Protein AF-A0A9D5LRG2-F1 (afdb_monomer_lite)

Sequence (99 aa):
MEDKNSNQYSTKKEVLSCACNSIDHTSIIEYDEAENQCYLSVHLRNEVWYKRIWHAIKHIFGFKSVYGDFDEFIWDIEVAKQIAPIINKMIEKDKAPIK

Radius of gyration: 18.15 Å; chains: 1; bounding box: 42×46×42 Å

Structure (mmCIF, N/CA/C/O backbone):
data_AF-A0A9D5LRG2-F1
#
_entry.id   AF-A0A9D5LRG2-F1
#
loop_
_atom_site.group_PDB
_atom_site.id
_atom_site.type_symbol
_atom_site.label_atom_id
_atom_site.label_alt_id
_atom_site.label_comp_id
_atom_site.label_asym_id
_atom_site.label_entity_id
_atom_site.label_seq_id
_atom_site.pdbx_PDB_ins_code
_atom_site.Cartn_x
_atom_site.Cartn_y
_atom_site.Cartn_z
_atom_site.occupancy
_atom_site.B_iso_or_equiv
_atom_site.auth_seq_id
_atom_site.auth_comp_id
_atom_site.auth_asym_id
_atom_site.auth_atom_id
_atom_site.pdbx_PDB_model_num
ATOM 1 N N . MET A 1 1 ? -21.925 31.728 -11.035 1.00 37.19 1 MET A N 1
ATOM 2 C CA . MET A 1 1 ? -22.735 30.497 -11.058 1.00 37.19 1 MET A CA 1
ATOM 3 C C . MET A 1 1 ? -22.052 29.534 -10.123 1.00 37.19 1 MET A C 1
ATOM 5 O O . MET A 1 1 ? -20.875 29.258 -10.300 1.00 37.19 1 MET A O 1
ATOM 9 N N . GLU A 1 2 ? -22.742 29.261 -9.025 1.00 36.09 2 GLU A N 1
ATOM 10 C CA . GLU A 1 2 ? -22.297 28.425 -7.921 1.00 36.09 2 GLU A CA 1
ATOM 11 C C . GLU A 1 2 ? -22.339 26.960 -8.354 1.00 36.09 2 GLU A C 1
ATOM 13 O O . GLU A 1 2 ? -23.396 26.520 -8.791 1.00 36.09 2 GLU A O 1
ATOM 18 N N . ASP A 1 3 ? -21.257 26.215 -8.133 1.00 37.94 3 ASP A N 1
ATOM 19 C CA . ASP A 1 3 ? -21.350 24.777 -7.885 1.00 37.94 3 ASP A CA 1
ATOM 20 C C . ASP A 1 3 ? -20.979 24.548 -6.420 1.00 37.94 3 ASP A C 1
ATOM 22 O O . ASP A 1 3 ? -19.817 24.502 -6.012 1.00 37.94 3 ASP A O 1
ATOM 26 N N . LYS A 1 4 ? -22.032 24.521 -5.603 1.00 39.22 4 LYS A N 1
ATOM 27 C CA . LYS A 1 4 ? -22.013 24.085 -4.212 1.00 39.22 4 LYS A CA 1
ATOM 28 C C . LYS A 1 4 ? -21.934 22.559 -4.179 1.00 39.22 4 LYS A C 1
ATOM 30 O O . LYS A 1 4 ? -22.594 21.891 -4.968 1.00 39.22 4 LYS A O 1
ATOM 35 N N . ASN A 1 5 ? -21.282 22.062 -3.129 1.00 41.91 5 ASN A N 1
ATOM 36 C CA . ASN A 1 5 ? -21.527 20.760 -2.504 1.00 41.91 5 ASN A CA 1
ATOM 37 C C . ASN A 1 5 ? -20.672 19.570 -2.983 1.00 41.91 5 ASN A C 1
ATOM 39 O O . ASN A 1 5 ? -21.190 18.568 -3.468 1.00 41.91 5 ASN A O 1
ATOM 43 N N . SER A 1 6 ? -19.358 19.620 -2.738 1.00 37.97 6 SER A N 1
ATOM 44 C CA . SER A 1 6 ? -18.593 18.388 -2.502 1.00 37.97 6 SER A CA 1
ATOM 45 C C . SER A 1 6 ? -18.735 18.017 -1.025 1.00 37.97 6 SER A C 1
ATOM 47 O O . SER A 1 6 ? -18.128 18.636 -0.149 1.00 37.97 6 SER A O 1
ATOM 49 N N . ASN A 1 7 ? -19.612 17.050 -0.783 1.00 40.47 7 ASN A N 1
ATOM 50 C CA . ASN A 1 7 ? -19.980 16.485 0.506 1.00 40.47 7 ASN A CA 1
ATOM 51 C C . ASN A 1 7 ? -18.743 16.209 1.384 1.00 40.47 7 ASN A C 1
ATOM 53 O O . ASN A 1 7 ? -17.807 15.522 0.977 1.00 40.47 7 ASN A O 1
ATOM 57 N N 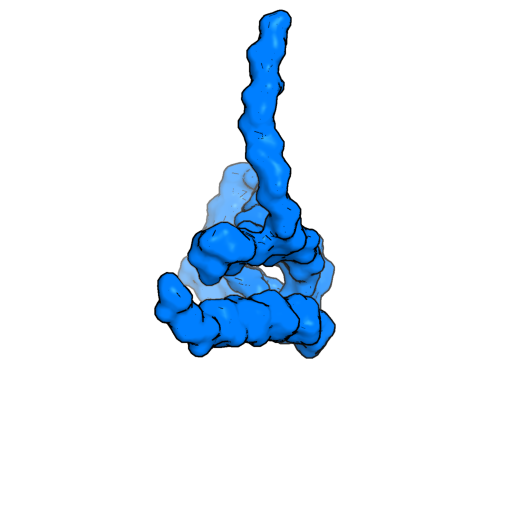. GLN A 1 8 ? -18.744 16.781 2.583 1.00 43.03 8 GLN A N 1
ATOM 58 C CA . GLN A 1 8 ? -17.667 16.730 3.563 1.00 43.03 8 GLN A CA 1
ATOM 59 C C . GLN A 1 8 ? -17.686 15.377 4.300 1.00 43.03 8 GLN A C 1
ATOM 61 O O . GLN A 1 8 ? -18.029 15.311 5.476 1.00 43.03 8 GLN A O 1
ATOM 66 N N . TYR A 1 9 ? -17.332 14.284 3.622 1.00 47.25 9 TYR A N 1
ATOM 67 C CA . TYR A 1 9 ? -16.943 13.044 4.300 1.00 47.25 9 TYR A CA 1
ATOM 68 C C . TYR A 1 9 ? -15.450 13.126 4.615 1.00 47.25 9 TYR A C 1
ATOM 70 O O . TYR A 1 9 ? -14.626 13.304 3.722 1.00 47.25 9 TYR A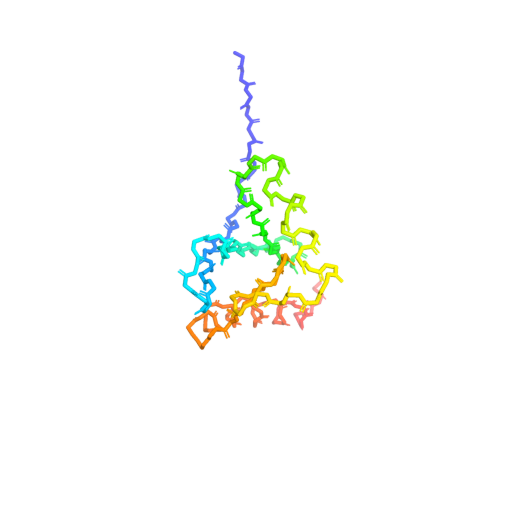 O 1
ATOM 78 N N . SER A 1 10 ? -15.089 13.041 5.895 1.00 50.03 10 SER A N 1
ATOM 79 C CA . SER A 1 10 ? -13.688 12.983 6.323 1.00 50.03 10 SER A CA 1
ATOM 80 C C . SER A 1 10 ? -13.125 11.589 6.032 1.00 50.03 10 SER A C 1
ATOM 82 O O . SER A 1 10 ? -12.909 10.802 6.952 1.00 50.03 10 SER A O 1
ATOM 84 N N . THR A 1 11 ? -12.898 11.261 4.762 1.00 61.81 11 THR A N 1
ATOM 85 C CA . THR A 1 11 ? -12.156 10.056 4.402 1.00 61.81 11 THR A CA 1
ATOM 86 C C . THR A 1 11 ? -10.683 10.257 4.744 1.00 61.81 11 THR A C 1
ATOM 88 O O . THR A 1 11 ? -9.992 11.127 4.207 1.00 61.81 11 THR A O 1
ATOM 91 N N . LYS A 1 12 ? -10.187 9.482 5.713 1.00 76.31 12 LYS A N 1
ATOM 92 C CA . LYS A 1 12 ? -8.768 9.510 6.070 1.00 76.31 12 LYS A CA 1
ATOM 93 C C . LYS A 1 12 ? -8.003 8.796 4.958 1.00 76.31 12 LYS A C 1
ATOM 95 O O . LYS A 1 12 ? -8.184 7.595 4.765 1.00 76.31 12 LYS A O 1
ATOM 100 N N . LYS A 1 13 ? -7.180 9.550 4.228 1.00 87.44 13 LYS A N 1
ATOM 101 C CA . LYS A 1 13 ? -6.292 9.025 3.187 1.00 87.44 13 LYS A CA 1
ATOM 102 C C . LYS A 1 13 ? -4.889 8.893 3.750 1.00 87.44 13 LYS A C 1
ATOM 104 O O . LYS A 1 13 ? -4.357 9.853 4.307 1.00 87.44 13 LYS A O 1
ATOM 109 N N . GLU A 1 14 ? -4.293 7.724 3.583 1.00 89.12 14 GLU A N 1
ATOM 110 C CA . GLU A 1 14 ? -2.908 7.466 3.966 1.00 89.12 14 GLU A CA 1
ATOM 111 C C . GLU A 1 14 ? -2.123 6.978 2.750 1.00 89.12 14 GLU A C 1
ATOM 113 O O . GLU A 1 14 ? -2.618 6.197 1.936 1.00 89.12 14 GLU A O 1
ATOM 118 N N . VAL A 1 15 ? -0.901 7.488 2.603 1.00 89.94 15 VAL A N 1
ATOM 119 C CA . VAL A 1 15 ? 0.016 7.084 1.537 1.00 89.94 15 VAL A CA 1
ATOM 120 C C . VAL A 1 15 ? 0.882 5.955 2.068 1.00 89.94 15 VAL A C 1
ATOM 122 O O . VAL A 1 15 ? 1.578 6.122 3.066 1.00 89.94 15 VAL A O 1
ATOM 125 N N . LEU A 1 16 ? 0.846 4.824 1.380 1.00 88.81 16 LEU A N 1
ATOM 126 C CA . LEU A 1 16 ? 1.610 3.631 1.693 1.00 88.81 16 LEU A CA 1
ATOM 127 C C . LEU A 1 16 ? 2.773 3.527 0.706 1.00 88.81 16 LEU A C 1
ATOM 129 O O . LEU A 1 16 ? 2.565 3.434 -0.507 1.00 88.81 16 LEU A O 1
ATOM 133 N N . SER A 1 17 ? 3.992 3.499 1.233 1.00 87.56 17 SER A N 1
ATOM 134 C CA . SER A 1 17 ? 5.207 3.239 0.455 1.00 87.56 17 SER A CA 1
ATOM 135 C C . SER A 1 17 ? 5.518 1.745 0.459 1.00 87.56 17 SER A C 1
ATOM 137 O O . SER A 1 17 ? 5.512 1.123 1.516 1.00 87.56 17 SER A O 1
ATOM 139 N N . CYS A 1 18 ? 5.781 1.146 -0.700 1.00 85.62 18 CYS A N 1
ATOM 140 C CA . CYS A 1 18 ? 6.123 -0.276 -0.779 1.00 85.62 18 CYS A CA 1
ATOM 141 C C . CYS A 1 18 ? 7.512 -0.560 -0.192 1.00 85.62 18 CYS A C 1
ATOM 143 O O . CYS A 1 18 ? 8.441 0.232 -0.366 1.00 85.62 18 CYS A O 1
ATOM 145 N N . ALA A 1 19 ? 7.687 -1.744 0.400 1.00 86.44 19 ALA A N 1
ATOM 146 C CA . ALA A 1 19 ? 8.956 -2.197 0.979 1.00 86.44 19 ALA A CA 1
ATOM 147 C C . ALA A 1 19 ? 10.121 -2.246 -0.033 1.00 86.44 19 ALA A C 1
ATOM 149 O O . ALA A 1 19 ? 11.290 -2.219 0.343 1.00 86.44 19 ALA A O 1
ATOM 150 N N . CYS A 1 20 ? 9.822 -2.291 -1.337 1.00 83.25 20 CYS A N 1
ATOM 151 C CA . CYS A 1 20 ? 10.826 -2.182 -2.396 1.00 83.25 20 CYS A CA 1
ATOM 152 C C . CYS A 1 20 ? 11.469 -0.782 -2.506 1.00 83.25 20 CYS A C 1
ATOM 154 O O . CYS A 1 20 ? 12.420 -0.608 -3.268 1.00 83.25 20 CYS A O 1
ATOM 156 N N . ASN A 1 21 ? 10.940 0.209 -1.776 1.00 78.56 21 ASN A N 1
ATOM 157 C CA . ASN A 1 21 ? 11.352 1.612 -1.776 1.00 78.56 21 ASN A CA 1
ATOM 158 C C . ASN A 1 21 ? 11.275 2.297 -3.158 1.00 78.56 21 ASN A C 1
ATOM 160 O O . ASN A 1 21 ? 11.927 3.312 -3.408 1.00 78.56 21 ASN A O 1
ATOM 164 N N . SER A 1 22 ? 10.479 1.738 -4.074 1.00 77.38 22 SER A N 1
ATOM 165 C CA . SER A 1 22 ? 10.173 2.354 -5.361 1.00 77.38 22 SER A CA 1
ATOM 166 C C . SER A 1 22 ? 9.021 3.338 -5.203 1.00 77.38 22 SER A C 1
ATOM 168 O O . SER A 1 22 ? 7.940 2.962 -4.752 1.00 77.38 22 SER A O 1
ATOM 170 N N . ILE A 1 23 ? 9.220 4.579 -5.655 1.00 76.69 23 ILE A N 1
ATOM 171 C CA . ILE A 1 23 ? 8.148 5.586 -5.751 1.00 76.69 23 ILE A CA 1
ATOM 172 C C . ILE A 1 23 ? 7.014 5.074 -6.653 1.00 76.69 23 ILE A C 1
ATOM 174 O O . ILE A 1 23 ? 5.848 5.393 -6.428 1.00 76.69 23 ILE A O 1
ATOM 178 N N . ASP A 1 24 ? 7.349 4.229 -7.632 1.00 74.06 24 ASP A N 1
ATOM 179 C CA . ASP A 1 24 ? 6.389 3.651 -8.571 1.00 74.06 24 ASP A CA 1
ATOM 180 C C . ASP A 1 24 ? 5.427 2.662 -7.887 1.00 74.06 24 ASP A C 1
ATOM 182 O O . ASP A 1 24 ? 4.356 2.393 -8.419 1.00 74.06 24 ASP A O 1
ATOM 186 N N . HIS A 1 25 ? 5.769 2.159 -6.696 1.00 80.19 25 HIS A N 1
ATOM 187 C CA . HIS A 1 25 ? 4.924 1.284 -5.880 1.00 80.19 25 HIS A CA 1
ATOM 188 C C . HIS A 1 25 ? 4.396 2.047 -4.663 1.00 80.19 25 HIS A C 1
ATOM 190 O O . HIS A 1 25 ? 4.504 1.602 -3.524 1.00 80.19 25 HIS A O 1
ATOM 196 N N . THR A 1 26 ? 3.843 3.231 -4.909 1.00 84.56 26 THR A N 1
ATOM 197 C CA . THR A 1 26 ? 3.107 3.991 -3.898 1.00 84.56 26 THR A CA 1
ATOM 198 C C . THR A 1 26 ? 1.619 3.713 -4.067 1.00 84.56 26 THR A C 1
ATOM 200 O O . THR A 1 26 ? 1.091 3.792 -5.176 1.00 84.56 26 THR A O 1
ATOM 203 N N . SER A 1 27 ? 0.934 3.390 -2.974 1.00 87.69 27 SER A N 1
ATOM 204 C CA . SER A 1 27 ? -0.518 3.189 -2.960 1.00 87.69 27 SER A CA 1
ATOM 205 C C . SER A 1 27 ? -1.176 4.142 -1.979 1.00 87.69 27 SER A C 1
ATOM 207 O O . SER A 1 27 ? -0.557 4.569 -1.008 1.00 87.69 27 SER A O 1
ATOM 209 N N . ILE A 1 28 ? -2.436 4.482 -2.224 1.00 89.75 28 ILE A N 1
ATOM 210 C CA . ILE A 1 28 ? -3.234 5.295 -1.305 1.00 89.75 28 ILE A CA 1
ATOM 211 C C . ILE A 1 28 ? -4.322 4.406 -0.730 1.00 89.75 28 ILE A C 1
ATOM 213 O O . ILE A 1 28 ? -5.092 3.814 -1.486 1.00 89.75 28 ILE A O 1
ATOM 217 N N . ILE A 1 29 ? -4.379 4.319 0.595 1.00 90.50 29 ILE A N 1
ATOM 218 C CA . ILE A 1 29 ? -5.472 3.660 1.299 1.00 90.50 29 ILE A CA 1
ATOM 219 C C . ILE A 1 29 ? -6.456 4.717 1.794 1.00 90.50 29 ILE A C 1
ATOM 221 O O . ILE A 1 29 ? -6.068 5.719 2.398 1.00 90.50 29 ILE A O 1
ATOM 225 N N . GLU A 1 30 ? -7.733 4.512 1.502 1.00 91.38 30 GLU A N 1
ATOM 226 C CA . GLU A 1 30 ? -8.822 5.401 1.885 1.00 91.38 30 GLU A CA 1
ATOM 227 C C . GLU A 1 30 ? -9.916 4.591 2.565 1.00 91.38 30 GLU A C 1
ATOM 229 O O . GLU A 1 30 ? -10.476 3.671 1.974 1.00 91.38 30 GLU A O 1
ATOM 234 N N . TYR A 1 31 ? -10.224 4.943 3.810 1.00 90.06 31 TYR A N 1
ATOM 235 C CA . TYR A 1 31 ? -11.321 4.322 4.537 1.00 90.06 31 TYR A CA 1
ATOM 236 C C . TYR A 1 31 ? -12.568 5.204 4.482 1.00 90.06 31 TYR A C 1
ATOM 238 O O . TYR A 1 31 ? -12.564 6.332 4.986 1.00 90.06 31 TYR A O 1
ATOM 246 N N . ASP A 1 32 ? -13.626 4.668 3.878 1.00 87.81 32 ASP A N 1
ATOM 247 C CA . ASP A 1 32 ? -14.959 5.248 3.863 1.00 87.81 32 ASP A CA 1
ATOM 248 C C . ASP A 1 32 ? -15.751 4.749 5.071 1.00 87.81 32 ASP A C 1
ATOM 250 O O . ASP A 1 32 ? -16.183 3.594 5.155 1.00 87.81 32 ASP A O 1
ATOM 254 N N . GLU A 1 33 ? -15.943 5.652 6.028 1.00 86.06 33 GLU A N 1
ATOM 255 C CA . GLU A 1 33 ? -16.728 5.354 7.211 1.00 86.06 33 GLU A CA 1
ATOM 256 C C . GLU A 1 33 ? -18.212 5.175 6.901 1.00 86.06 33 GLU A C 1
ATOM 258 O O . GLU A 1 33 ? -18.851 4.408 7.610 1.00 86.06 33 GLU A O 1
ATOM 263 N N . ALA A 1 34 ? -18.789 5.848 5.906 1.00 85.62 34 ALA A N 1
ATOM 264 C CA . ALA A 1 34 ? -20.223 5.753 5.635 1.00 85.62 34 ALA A CA 1
ATOM 265 C C . ALA A 1 34 ? -20.598 4.338 5.184 1.00 85.62 34 ALA A C 1
ATOM 267 O O . ALA A 1 34 ? -21.500 3.727 5.756 1.00 85.62 34 ALA A O 1
ATOM 268 N N . GLU A 1 35 ? -19.821 3.804 4.245 1.00 86.19 35 GLU A N 1
ATOM 269 C CA . GLU A 1 35 ? -20.051 2.496 3.627 1.00 86.19 35 GLU A CA 1
ATOM 270 C C . GLU A 1 35 ? -19.300 1.349 4.328 1.00 86.19 35 GLU A C 1
ATOM 272 O O . GLU A 1 35 ? -19.475 0.186 3.971 1.00 86.19 35 GLU A O 1
ATOM 277 N N . ASN A 1 36 ? -18.471 1.650 5.339 1.00 88.06 36 ASN A N 1
ATOM 278 C CA . ASN A 1 36 ? -17.583 0.686 6.008 1.00 88.06 36 ASN A CA 1
ATOM 279 C C . ASN A 1 36 ? -16.671 -0.061 5.011 1.00 88.06 36 ASN A C 1
ATOM 281 O O . ASN A 1 36 ? -16.487 -1.276 5.091 1.00 88.06 36 ASN A O 1
ATOM 285 N N . GLN A 1 37 ? -16.106 0.671 4.050 1.00 86.81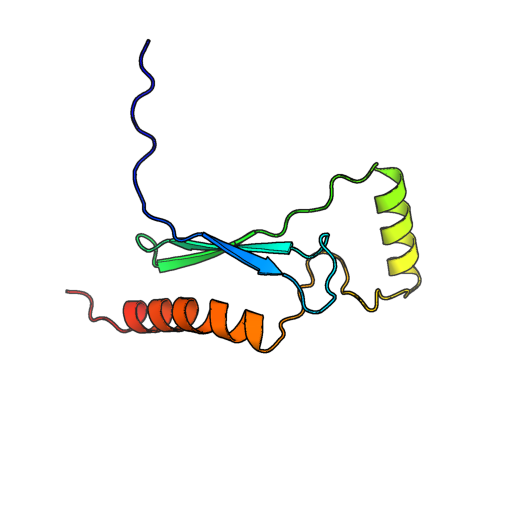 37 GLN A N 1
ATOM 286 C CA . GLN A 1 37 ? -15.299 0.123 2.960 1.00 86.81 37 GLN A CA 1
ATOM 287 C C . GLN A 1 37 ? -13.917 0.760 2.929 1.00 86.81 37 GLN A C 1
ATOM 289 O O . GLN A 1 37 ? -13.749 1.936 3.236 1.00 86.81 37 GLN A O 1
ATOM 294 N N . CYS A 1 38 ? -12.915 -0.023 2.540 1.00 89.12 38 CYS A N 1
ATOM 295 C CA . CYS A 1 38 ? -11.552 0.456 2.381 1.00 89.12 38 CYS A CA 1
ATOM 296 C C . CYS A 1 38 ? -11.118 0.300 0.926 1.00 89.12 38 CYS A C 1
ATOM 298 O O . CYS A 1 38 ? -11.194 -0.790 0.359 1.00 89.12 38 CYS A O 1
ATOM 300 N N . TYR A 1 39 ? -10.670 1.401 0.339 1.00 88.88 39 TYR A N 1
ATOM 301 C CA . TYR A 1 39 ? -10.216 1.487 -1.036 1.00 88.88 39 TYR A CA 1
ATOM 302 C C . TYR A 1 39 ? -8.694 1.552 -1.059 1.00 88.88 39 TYR A C 1
ATOM 304 O O . TYR A 1 39 ? -8.096 2.425 -0.433 1.00 88.88 39 TYR A O 1
ATOM 312 N N . LEU A 1 40 ? -8.069 0.648 -1.813 1.00 88.00 40 LEU A N 1
ATOM 313 C CA . LEU A 1 40 ? -6.649 0.717 -2.135 1.00 88.00 40 LEU A CA 1
ATOM 314 C C . LEU A 1 40 ? -6.505 1.193 -3.580 1.00 88.00 40 LEU A C 1
ATOM 316 O O . LEU A 1 40 ? -6.860 0.481 -4.517 1.00 88.00 40 LEU A O 1
ATOM 320 N N . SER A 1 41 ? -5.998 2.408 -3.753 1.00 86.06 41 SER A N 1
ATOM 321 C CA . SER A 1 41 ? -5.722 2.985 -5.065 1.00 86.06 41 SER A CA 1
ATOM 322 C C . SER A 1 41 ? -4.256 2.777 -5.419 1.00 86.06 41 SER A C 1
ATOM 324 O O . SER A 1 41 ? -3.370 3.331 -4.763 1.00 86.06 41 SER A O 1
ATOM 326 N N . VAL A 1 42 ? -4.011 2.002 -6.475 1.00 81.62 42 VAL A N 1
ATOM 327 C CA . VAL A 1 42 ? -2.686 1.836 -7.077 1.00 81.62 42 VAL A CA 1
ATOM 328 C C . VAL A 1 42 ? -2.591 2.774 -8.275 1.00 81.62 42 VAL A C 1
ATOM 330 O O . VAL A 1 42 ? -3.417 2.729 -9.189 1.00 81.62 42 VAL A O 1
ATOM 333 N N . HIS A 1 43 ? -1.601 3.663 -8.269 1.00 74.44 43 HIS A N 1
ATOM 334 C CA . HIS A 1 43 ? -1.387 4.585 -9.378 1.00 74.44 43 HIS A CA 1
ATOM 335 C C . HIS A 1 43 ? -0.334 4.025 -10.326 1.00 74.44 43 HIS A C 1
ATOM 337 O O . HIS A 1 43 ? 0.851 3.971 -10.007 1.00 74.44 43 HIS A O 1
ATOM 343 N N . LEU A 1 44 ? -0.760 3.668 -11.537 1.00 66.81 44 LEU A N 1
ATOM 344 C CA . LEU A 1 44 ? 0.173 3.335 -12.605 1.00 66.81 44 LEU A CA 1
ATOM 345 C C . LEU A 1 44 ? 1.033 4.559 -12.925 1.00 66.81 44 LEU A C 1
ATOM 347 O O . LEU A 1 44 ? 0.519 5.631 -13.257 1.00 66.81 44 LEU A O 1
ATOM 351 N N . ARG A 1 45 ? 2.356 4.377 -12.900 1.00 68.00 45 ARG A N 1
ATOM 352 C CA . ARG A 1 45 ? 3.320 5.392 -13.335 1.00 68.00 45 ARG A CA 1
ATOM 353 C C . ARG A 1 45 ? 2.921 5.961 -14.689 1.00 68.00 45 ARG A C 1
ATOM 355 O O . ARG A 1 45 ? 2.555 5.197 -15.578 1.00 68.00 45 ARG A O 1
ATOM 362 N N . ASN A 1 46 ? 3.062 7.269 -14.891 1.00 67.88 46 ASN A N 1
ATOM 363 C CA . ASN A 1 46 ? 2.926 7.875 -16.213 1.00 67.88 46 ASN A CA 1
ATOM 364 C C . ASN A 1 46 ? 4.149 7.530 -17.089 1.00 67.88 46 ASN A C 1
ATOM 366 O O . ASN A 1 46 ? 5.097 8.306 -17.203 1.00 67.88 46 ASN A O 1
ATOM 370 N N . GLU A 1 47 ? 4.165 6.322 -17.655 1.00 71.94 47 GLU A N 1
ATOM 371 C CA . GLU A 1 47 ? 5.151 5.901 -18.651 1.00 71.94 47 GLU A CA 1
ATOM 372 C C . GLU A 1 47 ? 4.592 5.956 -20.071 1.00 71.94 47 GLU A C 1
ATOM 374 O O . GLU A 1 47 ? 3.436 5.604 -20.329 1.00 71.94 47 GLU A O 1
ATOM 379 N N . VAL A 1 48 ? 5.475 6.313 -21.004 1.00 86.50 48 VAL A N 1
ATOM 380 C CA . VAL A 1 48 ? 5.263 6.179 -22.448 1.00 86.50 48 VAL A CA 1
ATOM 381 C C . VAL A 1 48 ? 4.873 4.746 -22.826 1.00 86.50 48 VAL A C 1
ATOM 383 O O . VAL A 1 48 ? 5.419 3.771 -22.304 1.00 86.50 48 VAL A O 1
ATOM 386 N N . TRP A 1 49 ? 3.942 4.620 -23.773 1.00 84.88 49 TRP A N 1
ATOM 387 C CA . TRP A 1 49 ? 3.279 3.357 -24.125 1.00 84.88 49 TRP A CA 1
ATOM 388 C C . TRP A 1 49 ? 4.247 2.205 -24.455 1.00 84.88 49 TRP A C 1
ATOM 390 O O . TRP A 1 49 ? 4.018 1.069 -24.049 1.00 84.88 49 TRP A O 1
ATOM 400 N N . TYR A 1 50 ? 5.367 2.484 -25.127 1.00 88.12 50 TYR A N 1
ATOM 401 C CA . TYR A 1 50 ? 6.315 1.451 -25.558 1.00 88.12 50 TYR A CA 1
ATOM 402 C C . TYR A 1 50 ? 7.126 0.838 -24.404 1.00 88.12 50 TYR A C 1
ATOM 404 O O . TYR A 1 50 ? 7.512 -0.328 -24.482 1.00 88.12 50 TYR A O 1
ATOM 412 N N . LYS A 1 51 ? 7.359 1.577 -23.307 1.00 83.06 51 LYS A N 1
ATOM 413 C CA . LYS A 1 51 ? 8.020 1.022 -22.110 1.00 83.06 51 LYS A CA 1
ATOM 414 C C . LYS A 1 51 ? 7.135 -0.011 -21.419 1.00 83.06 51 LYS A C 1
ATOM 416 O O . LYS A 1 51 ? 7.631 -1.058 -21.009 1.00 83.06 51 LYS A O 1
ATOM 421 N N . ARG A 1 52 ? 5.822 0.233 -21.400 1.00 81.81 52 ARG A N 1
ATOM 422 C CA . ARG A 1 52 ? 4.831 -0.718 -20.879 1.00 81.81 52 ARG A CA 1
ATOM 423 C C . ARG A 1 52 ? 4.815 -2.008 -21.687 1.00 81.81 52 ARG A C 1
ATOM 425 O O . ARG A 1 52 ? 4.822 -3.085 -21.105 1.00 81.81 52 ARG A O 1
ATOM 432 N N . ILE A 1 53 ? 4.873 -1.902 -23.017 1.00 87.00 53 ILE A N 1
ATOM 433 C CA . ILE A 1 53 ? 4.973 -3.075 -23.900 1.00 87.00 53 ILE A CA 1
ATOM 434 C C . ILE A 1 53 ? 6.250 -3.861 -23.605 1.00 87.00 53 ILE A C 1
ATOM 436 O O . ILE A 1 53 ? 6.207 -5.081 -23.493 1.00 87.00 53 ILE A O 1
ATOM 440 N N . TRP A 1 54 ? 7.383 -3.182 -23.425 1.00 87.81 54 TRP A N 1
ATOM 441 C CA . TRP A 1 54 ? 8.638 -3.853 -23.094 1.00 87.81 54 TRP A CA 1
ATOM 442 C C . TRP A 1 54 ? 8.588 -4.580 -21.744 1.00 87.81 54 TRP A C 1
ATOM 444 O O . TRP A 1 54 ? 9.064 -5.710 -21.635 1.00 87.81 54 TRP A O 1
ATOM 454 N N . HIS A 1 55 ? 7.980 -3.965 -20.727 1.00 80.31 55 HIS A N 1
ATOM 455 C CA . HIS A 1 55 ? 7.733 -4.615 -19.439 1.00 80.31 55 HIS A CA 1
ATOM 456 C C . HIS A 1 55 ? 6.817 -5.838 -19.584 1.00 80.31 55 HIS A C 1
ATOM 458 O O . HIS A 1 55 ? 7.138 -6.895 -19.048 1.00 80.31 55 HIS A O 1
ATOM 464 N N . ALA A 1 56 ? 5.740 -5.733 -20.366 1.00 83.69 56 ALA A N 1
ATOM 465 C CA . ALA A 1 56 ? 4.847 -6.858 -20.638 1.00 83.69 56 ALA A CA 1
ATOM 466 C C . ALA A 1 56 ? 5.576 -8.016 -21.343 1.00 83.69 56 ALA A C 1
ATOM 468 O O . ALA A 1 56 ? 5.433 -9.168 -20.946 1.00 83.69 56 ALA A O 1
ATOM 469 N N . ILE A 1 57 ? 6.416 -7.718 -22.339 1.00 89.88 57 ILE A N 1
ATOM 470 C CA . ILE A 1 57 ? 7.229 -8.725 -23.037 1.00 89.88 57 ILE A CA 1
ATOM 471 C C . ILE A 1 57 ? 8.165 -9.439 -22.057 1.00 89.88 57 ILE A C 1
ATOM 473 O O . ILE A 1 57 ? 8.192 -10.666 -22.025 1.00 89.88 57 ILE A O 1
ATOM 477 N N . LYS A 1 58 ? 8.90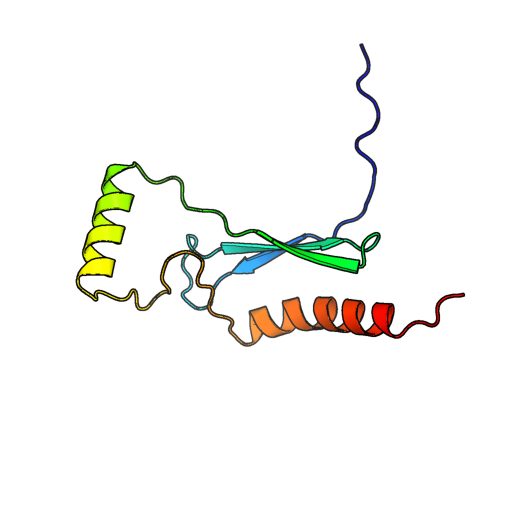7 -8.690 -21.231 1.00 86.19 58 LYS A N 1
ATOM 478 C CA . LYS A 1 58 ? 9.781 -9.266 -20.195 1.00 86.19 58 LYS A CA 1
ATOM 479 C C . LYS A 1 58 ? 9.018 -10.233 -19.292 1.00 86.19 58 LYS A C 1
ATOM 481 O O . LYS A 1 58 ? 9.489 -11.345 -19.060 1.00 86.19 58 LYS A O 1
ATOM 486 N N . HIS A 1 59 ? 7.836 -9.822 -18.844 1.00 82.00 59 HIS A N 1
ATOM 487 C CA . HIS A 1 59 ? 6.987 -10.630 -17.982 1.00 82.00 59 HIS A CA 1
ATOM 488 C C . HIS A 1 59 ? 6.529 -11.932 -18.669 1.00 82.00 59 HIS A C 1
ATOM 490 O O . HIS A 1 59 ? 6.637 -13.000 -18.071 1.00 82.00 59 HIS A O 1
ATOM 496 N N . ILE A 1 60 ? 6.127 -11.889 -19.951 1.00 87.94 60 ILE A N 1
ATOM 497 C CA . ILE A 1 60 ? 5.765 -13.091 -20.740 1.00 87.94 60 ILE A CA 1
ATOM 498 C C . ILE A 1 60 ? 6.924 -14.097 -20.803 1.00 87.94 60 ILE A C 1
ATOM 500 O O . ILE A 1 60 ? 6.703 -15.304 -20.720 1.00 87.94 60 ILE A O 1
ATOM 504 N N . PHE A 1 61 ? 8.165 -13.617 -20.911 1.00 92.69 61 PHE A N 1
ATOM 505 C CA . PHE A 1 61 ? 9.363 -14.464 -20.919 1.00 92.69 61 PHE A CA 1
ATOM 506 C C . PHE A 1 61 ? 9.858 -14.859 -19.515 1.00 92.69 61 PHE A C 1
ATOM 508 O O . PHE A 1 61 ? 10.964 -15.379 -19.374 1.00 92.69 61 PHE A O 1
ATOM 515 N N . GLY A 1 62 ? 9.049 -14.647 -18.474 1.00 81.69 62 GLY A N 1
ATOM 516 C CA . GLY A 1 62 ? 9.327 -15.108 -17.114 1.00 81.69 62 GLY A CA 1
ATOM 517 C C . GLY A 1 62 ? 10.283 -14.220 -16.319 1.00 81.69 62 GLY A C 1
ATOM 518 O O . GLY A 1 62 ? 10.725 -14.618 -15.240 1.00 81.69 62 GLY A O 1
ATOM 519 N N . PHE A 1 63 ? 10.605 -13.020 -16.811 1.00 82.00 63 PHE A N 1
ATOM 520 C CA . PHE A 1 63 ? 11.321 -12.034 -16.010 1.00 82.00 63 PHE A CA 1
ATOM 521 C C . PHE A 1 63 ? 10.373 -11.479 -14.944 1.00 82.00 63 PHE A C 1
ATOM 523 O O . PHE A 1 63 ? 9.431 -10.758 -15.267 1.00 82.00 63 PHE A O 1
ATOM 530 N N . LYS A 1 64 ? 10.645 -11.808 -13.680 1.00 70.88 64 LYS A N 1
ATOM 531 C CA . LYS A 1 64 ? 9.932 -11.262 -12.523 1.00 70.88 64 LYS A CA 1
ATOM 532 C C . LYS A 1 64 ? 10.724 -10.112 -11.930 1.00 70.88 64 LYS A C 1
ATOM 534 O O . LYS A 1 64 ? 11.925 -10.249 -11.680 1.00 70.88 64 LYS A O 1
ATOM 539 N N . SER A 1 65 ? 10.062 -8.986 -11.701 1.00 70.19 65 SER A N 1
ATOM 540 C CA . SER A 1 65 ? 10.655 -7.885 -10.955 1.00 70.19 65 SER A CA 1
ATOM 541 C C . SER A 1 65 ? 10.907 -8.314 -9.507 1.00 70.19 65 SER A C 1
ATOM 543 O O . SER A 1 65 ? 10.011 -8.799 -8.825 1.00 70.19 65 SER A O 1
ATOM 545 N N . VAL A 1 66 ? 12.119 -8.088 -8.994 1.00 67.88 66 VAL A N 1
ATOM 546 C CA . VAL A 1 66 ? 12.413 -8.247 -7.553 1.00 67.88 66 VAL A CA 1
ATOM 547 C C . VAL A 1 66 ? 11.749 -7.167 -6.692 1.00 67.88 66 VAL A C 1
ATOM 549 O O . VAL A 1 66 ? 11.760 -7.267 -5.469 1.00 67.88 66 VAL A O 1
ATOM 552 N N . TYR A 1 67 ? 11.173 -6.140 -7.318 1.00 64.19 67 TYR A N 1
ATOM 553 C CA . TYR A 1 67 ? 10.513 -5.029 -6.641 1.00 64.19 67 TYR A CA 1
ATOM 554 C C . TYR A 1 67 ? 8.981 -5.174 -6.601 1.00 64.19 67 TYR A C 1
ATOM 556 O O . TYR A 1 67 ? 8.330 -4.306 -6.028 1.00 64.19 67 TYR A O 1
ATOM 564 N N . GLY A 1 68 ? 8.425 -6.252 -7.172 1.00 64.00 68 GLY A N 1
ATOM 565 C CA . GLY A 1 68 ? 6.990 -6.438 -7.433 1.00 64.00 68 GLY A CA 1
ATOM 566 C C . GLY A 1 68 ? 6.647 -6.189 -8.906 1.00 64.00 68 GLY A C 1
ATOM 567 O O . GLY A 1 68 ? 7.292 -5.356 -9.556 1.00 64.00 68 GLY A O 1
ATOM 568 N N . ASP A 1 69 ? 5.692 -6.953 -9.437 1.00 68.94 69 ASP A N 1
ATOM 569 C CA . ASP A 1 69 ? 5.111 -6.768 -10.772 1.00 68.94 69 ASP A CA 1
ATOM 570 C C . ASP A 1 69 ? 3.862 -5.848 -10.713 1.00 68.94 69 ASP A C 1
ATOM 572 O O . ASP A 1 69 ? 3.578 -5.224 -9.692 1.00 68.94 69 ASP A O 1
ATOM 576 N N . PHE A 1 70 ? 3.152 -5.672 -11.836 1.00 67.62 70 PHE A N 1
ATOM 577 C CA . PHE A 1 70 ? 2.016 -4.741 -11.932 1.00 67.62 70 PHE A CA 1
ATOM 578 C C . PHE A 1 70 ? 0.968 -4.991 -10.836 1.00 67.62 70 PHE A C 1
ATOM 580 O O . PHE A 1 70 ? 0.516 -6.118 -10.659 1.00 67.62 70 PHE A O 1
ATOM 587 N N . ASP A 1 71 ? 0.581 -3.920 -10.141 1.00 70.25 71 ASP A N 1
ATOM 588 C CA . ASP A 1 71 ? -0.369 -3.911 -9.019 1.00 70.25 71 ASP A CA 1
ATOM 589 C C . ASP A 1 71 ? 0.033 -4.771 -7.802 1.00 70.25 71 ASP A C 1
ATOM 591 O O . ASP A 1 71 ? -0.761 -4.954 -6.878 1.00 70.25 71 ASP A O 1
ATOM 595 N N . GLU A 1 72 ? 1.282 -5.246 -7.742 1.00 73.69 72 GLU A N 1
ATOM 596 C CA . GLU A 1 72 ? 1.823 -5.918 -6.564 1.00 73.69 72 GLU A CA 1
ATOM 597 C C . GLU A 1 72 ? 2.422 -4.906 -5.583 1.00 73.69 72 GLU A C 1
ATOM 599 O O . GLU A 1 72 ? 3.242 -4.053 -5.929 1.00 73.69 72 GLU A O 1
ATOM 604 N N . PHE A 1 73 ? 2.040 -5.031 -4.314 1.00 81.50 73 PHE A N 1
ATOM 605 C CA . PHE A 1 73 ? 2.530 -4.176 -3.245 1.00 81.50 73 PHE A CA 1
ATOM 606 C C . PHE A 1 73 ? 3.056 -5.037 -2.097 1.00 81.50 73 PHE A C 1
ATOM 608 O O . PHE A 1 73 ? 2.343 -5.876 -1.549 1.00 81.50 73 PHE A O 1
ATOM 615 N N . ILE A 1 74 ? 4.314 -4.820 -1.720 1.00 85.19 74 ILE A N 1
ATOM 616 C CA . ILE A 1 74 ? 4.984 -5.571 -0.657 1.00 85.19 74 ILE A CA 1
ATOM 617 C C . ILE A 1 74 ? 4.889 -4.766 0.638 1.00 85.19 74 ILE A C 1
ATOM 619 O O . ILE A 1 74 ? 5.376 -3.634 0.711 1.00 85.19 74 ILE A O 1
ATOM 623 N N . TRP A 1 75 ? 4.273 -5.354 1.664 1.00 86.88 75 TRP A N 1
ATOM 624 C CA . TRP A 1 75 ? 4.168 -4.753 2.993 1.00 86.88 75 TRP A CA 1
ATOM 625 C C . TRP A 1 75 ? 5.353 -5.137 3.864 1.00 86.88 75 TRP A C 1
ATOM 627 O O . TRP A 1 75 ? 5.639 -6.318 4.059 1.00 86.88 75 TRP A O 1
ATOM 637 N N . ASP A 1 76 ? 6.001 -4.129 4.432 1.00 89.94 76 ASP A N 1
ATOM 638 C CA . ASP A 1 76 ? 6.842 -4.307 5.604 1.00 89.94 76 ASP A CA 1
ATOM 639 C C . ASP A 1 76 ? 6.026 -4.093 6.890 1.00 89.94 76 ASP A C 1
ATOM 641 O O . ASP A 1 76 ? 4.817 -3.832 6.879 1.00 89.94 76 ASP A O 1
ATOM 645 N N . ILE A 1 77 ? 6.698 -4.227 8.033 1.00 92.88 77 ILE A N 1
ATOM 646 C CA . ILE A 1 77 ? 6.058 -4.070 9.338 1.00 92.88 77 ILE A CA 1
ATOM 647 C C . ILE A 1 77 ? 5.594 -2.630 9.605 1.00 92.88 77 ILE A C 1
ATOM 649 O O . ILE A 1 77 ? 4.692 -2.426 10.417 1.00 92.88 77 ILE A O 1
ATOM 653 N N . GLU A 1 78 ? 6.194 -1.628 8.962 1.00 91.31 78 GLU A N 1
ATOM 654 C CA . GLU A 1 78 ? 5.824 -0.223 9.140 1.00 91.31 78 GLU A CA 1
ATOM 655 C C . GLU A 1 78 ? 4.505 0.065 8.428 1.00 91.31 78 GLU A C 1
ATOM 657 O O . GLU A 1 78 ? 3.577 0.589 9.046 1.00 91.31 78 GLU A O 1
ATOM 662 N N . VAL A 1 79 ? 4.377 -0.389 7.181 1.00 89.62 79 VAL A N 1
ATOM 663 C CA . VAL A 1 79 ? 3.125 -0.342 6.418 1.00 89.62 79 VAL A CA 1
ATOM 664 C C . VAL A 1 79 ? 2.038 -1.161 7.112 1.00 89.62 79 VAL A C 1
ATOM 666 O O . VAL A 1 79 ? 0.915 -0.687 7.282 1.00 89.62 79 VAL A O 1
ATOM 669 N N . ALA A 1 80 ? 2.362 -2.363 7.598 1.00 91.12 80 ALA A N 1
ATOM 670 C CA . ALA A 1 80 ? 1.399 -3.194 8.318 1.00 91.12 80 ALA A CA 1
ATOM 671 C C . ALA A 1 80 ? 0.830 -2.480 9.560 1.00 91.12 80 ALA A C 1
ATOM 673 O O . ALA A 1 80 ? -0.369 -2.568 9.828 1.00 91.12 80 ALA A O 1
ATOM 674 N N . LYS A 1 81 ? 1.661 -1.724 10.294 1.00 92.44 81 LYS A N 1
ATOM 675 C CA . LYS A 1 81 ? 1.222 -0.918 11.447 1.00 92.44 81 LYS A CA 1
ATOM 676 C C . LYS A 1 81 ? 0.303 0.244 11.061 1.00 92.44 81 LYS A C 1
ATOM 678 O O . LYS A 1 81 ? -0.520 0.627 11.887 1.00 92.44 81 LYS A O 1
ATOM 683 N N . GLN A 1 82 ? 0.426 0.791 9.851 1.00 89.25 82 GLN A N 1
ATOM 684 C CA . GLN A 1 82 ? -0.462 1.845 9.340 1.00 89.25 82 GLN A CA 1
ATOM 685 C C . GLN A 1 82 ? -1.832 1.275 8.948 1.00 89.25 82 GLN A C 1
ATOM 687 O O . GLN A 1 82 ? -2.869 1.831 9.300 1.00 89.25 82 GLN A O 1
ATOM 692 N N . ILE A 1 83 ? -1.848 0.109 8.297 1.00 89.81 83 ILE A N 1
ATOM 693 C CA . ILE A 1 83 ? -3.079 -0.528 7.807 1.00 89.81 83 ILE A CA 1
ATOM 694 C C . ILE A 1 83 ? -3.878 -1.197 8.938 1.00 89.81 83 ILE A C 1
ATOM 696 O O . ILE A 1 83 ? -5.109 -1.137 8.951 1.00 89.81 83 ILE A O 1
ATOM 700 N N . ALA A 1 84 ? -3.203 -1.825 9.906 1.00 92.31 84 ALA A N 1
ATOM 701 C CA . ALA A 1 84 ? -3.841 -2.550 11.007 1.00 92.31 84 ALA A CA 1
ATOM 7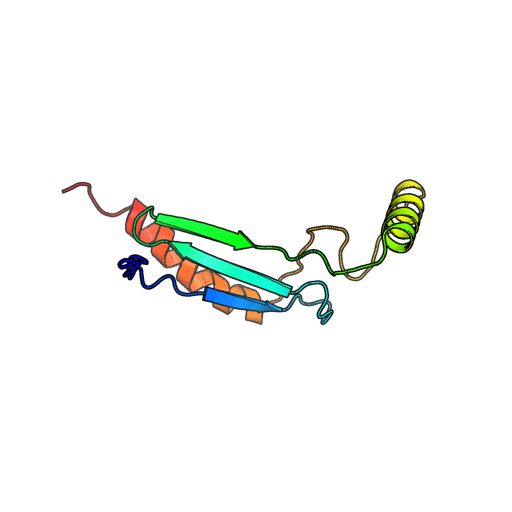02 C C . ALA A 1 84 ? -4.966 -1.778 11.736 1.00 92.31 84 ALA A C 1
ATOM 704 O O . ALA A 1 84 ? -6.044 -2.351 11.901 1.00 92.31 84 ALA A O 1
ATOM 705 N N . PRO A 1 85 ? -4.798 -0.508 12.162 1.00 91.44 85 PRO A N 1
ATOM 706 C CA . PRO A 1 85 ? -5.873 0.234 12.822 1.00 91.44 85 PRO A CA 1
ATOM 707 C C . PRO A 1 85 ? -7.089 0.470 11.917 1.00 91.44 85 PRO A C 1
ATOM 709 O O . PRO A 1 85 ? -8.212 0.465 12.417 1.00 91.44 85 PRO A O 1
ATOM 712 N N . ILE A 1 86 ? -6.892 0.635 10.603 1.00 89.62 86 ILE A N 1
ATOM 713 C CA . ILE A 1 86 ? -7.989 0.789 9.635 1.00 89.62 86 ILE A CA 1
ATOM 714 C C . ILE A 1 86 ? -8.795 -0.512 9.564 1.00 89.62 86 ILE A C 1
ATOM 716 O O . ILE A 1 86 ? -10.011 -0.495 9.745 1.00 89.62 86 ILE A O 1
ATOM 720 N N . ILE A 1 87 ? -8.113 -1.648 9.388 1.00 90.62 87 ILE A N 1
ATOM 721 C CA . ILE A 1 87 ? -8.753 -2.972 9.336 1.00 90.62 87 ILE A CA 1
ATOM 722 C C . ILE A 1 87 ? -9.478 -3.283 10.650 1.00 90.62 87 ILE A C 1
ATOM 724 O O . ILE A 1 87 ? -10.624 -3.727 10.635 1.00 90.62 87 ILE A O 1
ATOM 728 N N . ASN A 1 88 ? -8.843 -3.026 11.796 1.00 92.62 88 ASN A N 1
ATOM 729 C CA . ASN A 1 88 ? -9.462 -3.268 13.098 1.00 92.62 88 ASN A CA 1
ATOM 730 C C . ASN A 1 88 ? -10.744 -2.445 13.267 1.00 92.62 88 ASN A C 1
ATOM 732 O O . ASN A 1 88 ? -11.768 -2.994 13.666 1.00 92.62 88 ASN A O 1
ATOM 736 N N . LYS A 1 89 ? -10.721 -1.166 12.874 1.00 89.31 89 LYS A N 1
ATOM 737 C CA . LYS A 1 89 ? -11.902 -0.297 12.905 1.00 89.31 89 LYS A CA 1
ATOM 738 C C . LYS A 1 89 ? -13.041 -0.828 12.025 1.00 89.31 89 LYS A C 1
ATOM 740 O O . LYS A 1 89 ? -14.197 -0.763 12.438 1.00 89.31 89 LYS A O 1
ATOM 745 N N . MET A 1 90 ? -12.732 -1.376 10.848 1.00 88.81 90 MET A N 1
ATOM 746 C CA . MET A 1 90 ? -13.733 -2.008 9.974 1.00 88.81 90 MET A CA 1
ATOM 747 C C . MET A 1 90 ? -14.383 -3.228 10.631 1.00 88.81 90 MET A C 1
ATOM 749 O O . MET A 1 90 ? -15.607 -3.356 10.637 1.00 88.81 90 MET A O 1
ATOM 753 N N . ILE A 1 91 ? -13.565 -4.110 11.216 1.00 91.62 91 ILE A N 1
ATOM 754 C CA . ILE A 1 91 ? -14.026 -5.326 11.903 1.00 91.62 91 ILE A CA 1
ATOM 755 C C . ILE A 1 91 ? -14.899 -4.972 13.113 1.00 91.62 91 ILE A C 1
ATOM 757 O O . ILE A 1 91 ? -15.910 -5.623 13.368 1.00 91.62 91 ILE A O 1
ATOM 761 N N . GLU A 1 92 ? -14.513 -3.957 13.885 1.00 90.81 92 GLU A N 1
ATOM 762 C CA . GLU A 1 92 ? -15.289 -3.484 15.036 1.00 90.81 92 GLU A CA 1
ATOM 763 C C . GLU A 1 92 ? -16.653 -2.933 14.619 1.00 90.81 92 GLU A C 1
ATOM 765 O O . GLU A 1 92 ? -17.654 -3.206 15.283 1.00 90.81 92 GLU A O 1
ATOM 770 N N . LYS A 1 93 ? -16.705 -2.193 13.506 1.00 86.38 93 LYS A N 1
ATOM 771 C CA . LYS A 1 93 ? -17.945 -1.616 12.987 1.00 86.38 93 LYS A CA 1
ATOM 772 C C . LYS A 1 93 ? -18.905 -2.675 12.446 1.00 86.38 93 LYS A C 1
ATOM 774 O O . LYS A 1 93 ? -20.103 -2.553 12.669 1.00 86.38 93 LYS A O 1
ATOM 779 N N . ASP A 1 94 ? -18.386 -3.720 11.808 1.00 87.94 94 ASP A N 1
ATOM 780 C CA . ASP A 1 94 ? -19.180 -4.866 11.343 1.00 87.94 94 ASP A CA 1
ATOM 781 C C . ASP A 1 94 ? -19.810 -5.653 12.508 1.00 87.94 94 ASP A C 1
ATOM 783 O O . ASP A 1 94 ? -20.963 -6.072 12.449 1.00 87.94 94 ASP A O 1
ATOM 787 N N . LYS A 1 95 ? -19.082 -5.782 13.626 1.00 85.12 95 LYS A N 1
ATOM 788 C CA . LYS A 1 95 ? -19.577 -6.437 14.849 1.00 85.12 95 LYS A CA 1
ATOM 789 C C . LYS A 1 95 ? -20.574 -5.595 15.650 1.00 85.12 95 LYS A 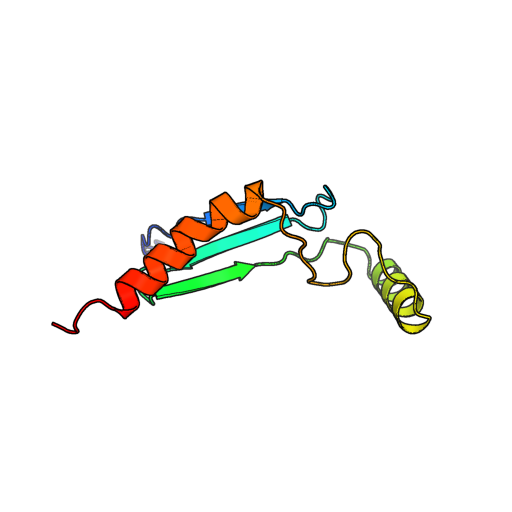C 1
ATOM 791 O O . LYS A 1 95 ? -21.166 -6.116 16.599 1.00 85.12 95 LYS A O 1
ATOM 796 N N . ALA A 1 96 ? -20.728 -4.306 15.345 1.00 75.12 96 ALA A N 1
ATOM 797 C CA . ALA A 1 96 ? -21.645 -3.449 16.080 1.00 75.12 96 ALA A CA 1
ATOM 798 C C . ALA A 1 96 ? -23.094 -3.902 15.816 1.00 75.12 96 ALA A C 1
ATOM 800 O O . ALA A 1 96 ? -23.481 -4.071 14.661 1.00 75.12 96 ALA A O 1
ATOM 801 N N . PRO A 1 97 ? -23.917 -4.111 16.860 1.00 57.44 97 PRO A N 1
ATOM 802 C CA . PRO A 1 97 ? -25.296 -4.530 16.662 1.00 57.44 97 PRO A CA 1
ATOM 803 C C . PRO A 1 97 ? -26.047 -3.476 15.843 1.00 57.44 97 PRO A C 1
ATOM 805 O O . PRO A 1 97 ? -25.969 -2.281 16.141 1.00 57.44 97 PRO A O 1
ATOM 808 N N . ILE A 1 98 ? -26.785 -3.936 14.830 1.00 61.12 98 ILE A N 1
ATOM 809 C CA . ILE A 1 98 ? -27.738 -3.114 14.081 1.00 61.12 98 ILE A CA 1
ATOM 810 C C . ILE A 1 98 ? -28.768 -2.615 15.105 1.00 61.12 98 ILE A C 1
ATOM 812 O O . ILE A 1 98 ? -29.501 -3.421 15.680 1.00 61.12 98 ILE A O 1
ATOM 816 N N . LYS A 1 99 ? -28.735 -1.313 15.409 1.00 48.50 99 LYS A N 1
ATOM 817 C CA . LYS A 1 99 ? -29.713 -0.659 16.289 1.00 48.50 99 LYS A CA 1
ATOM 818 C C . LYS A 1 99 ? -31.053 -0.493 15.592 1.00 48.50 99 LYS A C 1
ATOM 820 O O . LYS A 1 99 ? -31.037 -0.167 14.386 1.00 48.50 99 LYS A O 1
#

pLDDT: mean 78.32, std 15.4, range [36.09, 92.88]

Foldseek 3Di:
DDDDDPDPQPWDKDWDQFPLNDPQQIWIWTQGPVVLDIDIGRDHPPDDPVVVVVLVVCVVVPNADPSHDPPDGHDDPVSVVVCVVSVVVSVVVVPDDDD

Secondary structure (DSSP, 8-state):
-----------EEEEEE-TT--GGGEEEEEEETTTTEEEEEE------HHHHHHHHHHHHTT---TT--TT-----HHHHHHHHHHHHHHHHHHTS---